Protein AF-A0A067QHD3-F1 (afdb_monomer_lite)

Sequence (74 aa):
MASRLALQLSKDLKEL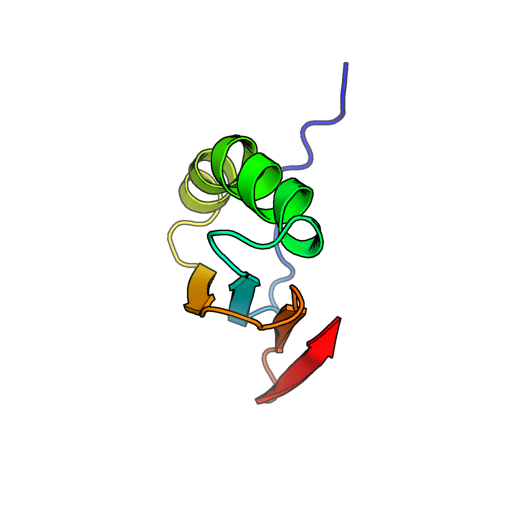RLHLCQTSAASRGVRDFIETYYVNLKRSNPKFPILIRECSGVQPRLYARYGKDETHDI

Radius of gyration: 13.02 Å; chains: 1; bounding box: 30×36×29 Å

Organism: Zootermopsis nevadensis (NCBI:txid136037)

Structure (mmCIF, N/CA/C/O backbone):
data_AF-A0A067QHD3-F1
#
_entry.id   AF-A0A067QHD3-F1
#
loop_
_atom_site.group_PDB
_atom_site.id
_atom_site.type_symbol
_atom_site.label_atom_id
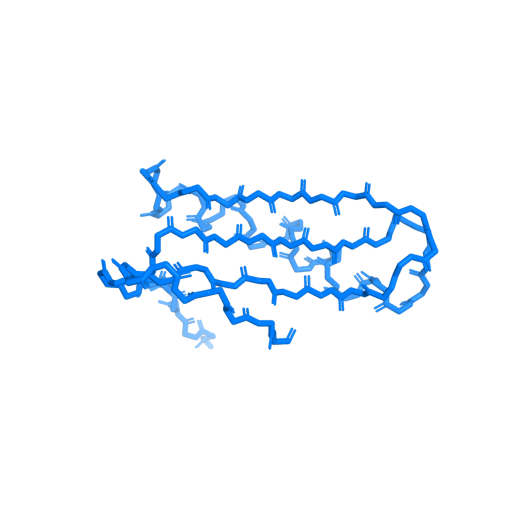_atom_site.label_alt_id
_atom_site.label_comp_id
_atom_site.label_asym_id
_atom_site.label_entity_id
_atom_site.label_seq_id
_atom_site.pdb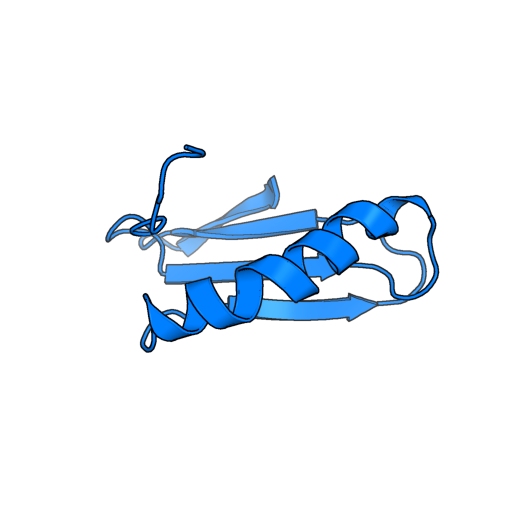x_PDB_ins_code
_atom_site.Cartn_x
_atom_site.Cartn_y
_atom_site.Cartn_z
_atom_site.occupancy
_atom_site.B_iso_or_equiv
_atom_site.auth_seq_id
_atom_site.auth_comp_id
_atom_site.auth_asym_id
_atom_site.auth_atom_id
_atom_site.pdbx_PDB_model_num
ATOM 1 N N . MET A 1 1 ? 0.321 24.197 -9.130 1.00 36.88 1 MET A N 1
ATOM 2 C CA . MET A 1 1 ? -0.003 23.757 -7.756 1.00 36.88 1 MET A CA 1
ATOM 3 C C . MET A 1 1 ? -0.928 22.549 -7.853 1.00 36.88 1 MET A C 1
ATOM 5 O O . MET A 1 1 ? -2.139 22.722 -7.858 1.00 36.88 1 MET A O 1
ATOM 9 N N . ALA A 1 2 ? -0.373 21.348 -8.054 1.00 37.28 2 ALA A N 1
ATOM 10 C CA . ALA A 1 2 ? -1.172 20.125 -8.117 1.00 37.28 2 ALA A CA 1
ATOM 11 C C . ALA A 1 2 ? -1.871 19.932 -6.766 1.00 37.28 2 ALA A C 1
ATOM 13 O O . ALA A 1 2 ? -1.233 20.010 -5.714 1.00 37.28 2 ALA A O 1
ATOM 14 N N . SER A 1 3 ? -3.191 19.797 -6.810 1.00 39.44 3 SER A N 1
ATOM 15 C CA . SER A 1 3 ? -4.063 19.719 -5.649 1.00 39.44 3 SER A CA 1
ATOM 16 C C . SER A 1 3 ? -3.579 18.637 -4.689 1.00 39.44 3 SER A C 1
ATOM 18 O O . SER A 1 3 ? -3.378 17.478 -5.046 1.00 39.44 3 SER A O 1
ATOM 20 N N . ARG A 1 4 ? -3.395 19.039 -3.432 1.00 46.91 4 ARG A N 1
ATOM 21 C CA . ARG A 1 4 ? -3.106 18.164 -2.299 1.00 46.91 4 ARG A CA 1
ATOM 22 C C . ARG A 1 4 ? -4.383 17.386 -1.970 1.00 46.91 4 ARG A C 1
ATOM 24 O O . ARG A 1 4 ? -5.018 17.628 -0.951 1.00 46.91 4 ARG A O 1
ATOM 31 N N . LEU A 1 5 ? -4.796 16.480 -2.853 1.00 48.69 5 LEU A N 1
ATOM 32 C CA . LEU A 1 5 ? -5.758 15.442 -2.515 1.00 48.69 5 LEU A CA 1
ATOM 33 C C . LEU A 1 5 ? -5.021 14.471 -1.598 1.00 48.69 5 LEU A C 1
ATOM 35 O O . LEU A 1 5 ? -4.491 13.445 -2.017 1.00 48.69 5 LEU A O 1
ATOM 39 N N . ALA A 1 6 ? -4.976 14.815 -0.311 1.00 47.78 6 ALA A N 1
ATOM 40 C CA . ALA A 1 6 ? -5.033 13.780 0.699 1.00 47.78 6 ALA A CA 1
ATOM 41 C C . ALA A 1 6 ? -6.334 13.036 0.396 1.00 47.78 6 ALA A C 1
ATOM 43 O O . ALA A 1 6 ? -7.412 13.521 0.733 1.00 47.78 6 ALA A O 1
ATOM 44 N N . LEU A 1 7 ? -6.232 11.948 -0.372 1.00 57.41 7 LEU A N 1
ATOM 45 C CA . LEU A 1 7 ? -7.329 11.034 -0.642 1.00 57.41 7 LEU A CA 1
ATOM 46 C C . LEU A 1 7 ? -7.799 10.557 0.734 1.00 57.41 7 LEU A C 1
ATOM 48 O O . LEU A 1 7 ? -7.226 9.636 1.320 1.00 57.41 7 LEU A O 1
ATOM 52 N N . GLN A 1 8 ? -8.779 11.263 1.298 1.00 54.38 8 GLN A N 1
ATOM 53 C CA . GLN A 1 8 ? -9.569 10.774 2.409 1.00 54.38 8 GLN A CA 1
ATOM 54 C C . GLN A 1 8 ? -10.370 9.634 1.809 1.00 54.38 8 GLN A C 1
ATOM 56 O O . GLN A 1 8 ? -11.421 9.836 1.203 1.00 54.38 8 GLN A O 1
ATOM 61 N N . LEU A 1 9 ? -9.779 8.444 1.884 1.00 62.34 9 LEU A N 1
ATOM 62 C CA . LEU A 1 9 ? -10.430 7.207 1.502 1.00 62.34 9 LEU A CA 1
ATOM 63 C C . LEU A 1 9 ? -11.756 7.174 2.264 1.00 62.34 9 LEU A C 1
ATOM 65 O O . LEU A 1 9 ? -11.795 7.436 3.470 1.00 62.34 9 LEU A O 1
ATOM 69 N N . SER A 1 10 ? -12.844 6.995 1.519 1.00 60.06 10 SER A N 1
ATOM 70 C CA . SER A 1 10 ? -14.207 7.072 2.033 1.00 60.06 10 SER A CA 1
ATOM 71 C C . SER A 1 10 ? -14.359 6.191 3.275 1.00 60.06 10 SER A C 1
ATOM 73 O O . SER A 1 10 ? -13.726 5.143 3.376 1.00 60.06 10 SER A O 1
ATOM 75 N N . LYS A 1 11 ? -15.201 6.602 4.236 1.00 62.62 11 LYS A N 1
ATOM 76 C CA . LYS A 1 11 ? -15.424 5.873 5.507 1.00 62.62 11 LYS A CA 1
ATOM 77 C C . LYS A 1 11 ? -15.804 4.396 5.307 1.00 62.62 11 LYS A C 1
ATOM 79 O O . LYS A 1 11 ? -15.608 3.581 6.211 1.00 62.62 11 LYS A O 1
ATOM 84 N N . ASP A 1 12 ? -16.313 4.074 4.122 1.00 69.62 12 ASP A N 1
ATOM 85 C CA . ASP A 1 12 ? -16.723 2.738 3.715 1.00 69.62 12 ASP A CA 1
ATOM 86 C C . ASP A 1 12 ? -15.579 1.900 3.144 1.00 69.62 12 ASP A C 1
ATOM 88 O O . ASP A 1 12 ? -15.694 0.682 3.126 1.00 69.62 12 ASP A O 1
ATOM 92 N N . LEU A 1 13 ? -14.468 2.495 2.708 1.00 73.56 13 LEU A N 1
ATOM 93 C CA . LEU A 1 13 ? -13.323 1.763 2.176 1.00 73.56 13 LEU A CA 1
ATOM 94 C C . LEU A 1 13 ? -12.537 1.161 3.347 1.00 73.56 13 LEU A C 1
ATOM 96 O O . LEU A 1 13 ? -11.993 1.867 4.198 1.00 73.56 13 LEU A O 1
ATOM 100 N N . LYS A 1 14 ? -12.516 -0.169 3.424 1.00 78.75 14 LYS A N 1
ATOM 101 C CA . LYS A 1 14 ? -11.883 -0.929 4.508 1.00 78.75 14 LYS A CA 1
ATOM 102 C C . LYS A 1 14 ? -10.476 -1.372 4.160 1.00 78.75 14 LYS A C 1
ATOM 104 O O . LYS A 1 14 ? -9.636 -1.380 5.050 1.00 78.75 14 LYS A O 1
ATOM 109 N N . GLU A 1 15 ? -10.225 -1.746 2.907 1.00 83.81 15 GLU A N 1
ATOM 110 C CA . GLU A 1 15 ? -8.920 -2.253 2.471 1.00 83.81 15 GLU A CA 1
ATOM 111 C C . GLU A 1 15 ? -8.625 -1.863 1.025 1.00 83.81 15 GLU A C 1
ATOM 113 O O . GLU A 1 15 ? -9.526 -1.859 0.186 1.00 83.81 15 GLU A O 1
ATOM 118 N N . LEU A 1 16 ? -7.354 -1.596 0.725 1.00 86.75 16 LEU A N 1
ATOM 119 C CA . LEU A 1 16 ? -6.858 -1.449 -0.643 1.00 86.75 16 LEU A CA 1
ATOM 120 C C . LEU A 1 16 ? -5.774 -2.497 -0.877 1.00 86.75 16 LEU A C 1
ATOM 122 O O . LEU A 1 16 ? -4.828 -2.577 -0.095 1.00 86.75 16 LEU A O 1
ATOM 126 N N . ARG A 1 17 ? -5.885 -3.291 -1.940 1.00 88.81 17 ARG A N 1
ATOM 127 C CA . ARG A 1 17 ? -4.864 -4.266 -2.337 1.00 88.81 17 ARG A CA 1
ATOM 128 C C . ARG A 1 17 ? -4.366 -3.949 -3.737 1.00 88.81 17 ARG A C 1
ATOM 130 O O . ARG A 1 17 ? -5.138 -3.964 -4.689 1.00 88.81 17 ARG A O 1
ATOM 137 N N . LEU A 1 18 ? -3.076 -3.677 -3.854 1.00 87.81 18 LEU A N 1
ATOM 138 C CA . LEU A 1 18 ? -2.393 -3.396 -5.111 1.00 87.81 18 LEU A CA 1
ATOM 139 C C . LEU A 1 18 ? -1.629 -4.647 -5.526 1.00 87.81 18 LEU A C 1
ATOM 141 O O . LEU A 1 18 ? -0.679 -5.028 -4.846 1.00 87.81 18 LEU A O 1
ATOM 145 N N . HIS A 1 19 ? -2.030 -5.272 -6.628 1.00 88.25 19 HIS A N 1
ATOM 146 C CA . HIS A 1 19 ? -1.232 -6.313 -7.263 1.00 88.25 19 HIS A CA 1
ATOM 147 C C . HIS A 1 19 ? -0.378 -5.683 -8.350 1.00 88.25 19 HIS A C 1
ATOM 149 O O . HIS A 1 19 ? -0.903 -4.987 -9.219 1.00 88.25 19 HIS A O 1
ATOM 155 N N . LEU A 1 20 ? 0.929 -5.920 -8.310 1.00 87.06 20 LEU A N 1
ATOM 156 C CA . LEU A 1 20 ? 1.850 -5.440 -9.335 1.00 87.06 20 LEU A CA 1
ATOM 157 C C . LEU A 1 20 ? 2.939 -6.462 -9.647 1.00 87.06 20 LEU A C 1
ATOM 159 O O . LEU A 1 20 ? 3.239 -7.346 -8.846 1.00 87.06 20 LEU A O 1
ATOM 163 N N . CYS A 1 21 ? 3.566 -6.290 -10.807 1.00 86.50 21 CYS A N 1
ATOM 164 C CA . CYS A 1 21 ? 4.746 -7.037 -11.205 1.00 86.50 21 CYS A CA 1
ATOM 165 C C . CYS A 1 21 ? 6.018 -6.190 -11.057 1.00 86.50 21 CYS A C 1
ATOM 167 O O . CYS A 1 21 ? 6.084 -5.033 -11.484 1.00 86.50 21 CYS A O 1
ATOM 169 N N . GLN A 1 22 ? 7.059 -6.788 -10.476 1.00 80.06 22 GLN A N 1
ATOM 170 C CA . GLN A 1 22 ? 8.355 -6.140 -10.232 1.00 80.06 22 GLN A CA 1
ATOM 171 C C . GLN A 1 22 ? 9.116 -5.839 -11.529 1.00 80.06 22 GLN A C 1
ATOM 173 O O . GLN A 1 22 ? 9.826 -4.842 -11.612 1.00 80.06 22 GLN A O 1
ATOM 178 N N . THR A 1 23 ? 8.949 -6.675 -12.556 1.00 80.38 23 THR A N 1
ATOM 179 C CA . THR A 1 23 ? 9.781 -6.643 -13.771 1.00 80.38 23 THR A CA 1
ATOM 180 C C . THR A 1 23 ? 9.016 -6.223 -15.023 1.00 80.38 23 THR A C 1
ATOM 182 O O . THR A 1 23 ? 9.591 -5.598 -15.912 1.00 80.38 23 THR A O 1
ATOM 185 N N . SER A 1 24 ? 7.709 -6.493 -15.096 1.00 82.06 24 SER A N 1
ATOM 186 C CA . SER A 1 24 ? 6.905 -6.191 -16.287 1.00 82.06 24 SER A CA 1
ATOM 187 C C . SER A 1 24 ? 6.838 -4.688 -16.575 1.00 82.06 24 SER A C 1
ATOM 189 O O . SER A 1 24 ? 6.741 -3.864 -15.658 1.00 82.06 24 SER A O 1
ATOM 191 N N . ALA A 1 25 ? 6.856 -4.331 -17.863 1.00 80.94 25 ALA A N 1
ATOM 192 C CA . ALA A 1 25 ? 6.700 -2.955 -18.330 1.00 80.94 25 ALA A CA 1
ATOM 193 C C . ALA A 1 25 ? 5.294 -2.402 -18.040 1.00 80.94 25 ALA A C 1
ATOM 195 O O . ALA A 1 25 ? 5.163 -1.223 -17.722 1.00 80.94 25 ALA A O 1
ATOM 196 N N . ALA A 1 26 ? 4.267 -3.259 -18.059 1.00 80.19 26 ALA A N 1
ATOM 197 C CA . ALA A 1 26 ? 2.882 -2.869 -17.784 1.00 80.19 26 ALA A CA 1
ATOM 198 C C . ALA A 1 26 ? 2.684 -2.348 -16.350 1.00 80.19 26 ALA A C 1
ATOM 200 O O . ALA A 1 26 ? 1.847 -1.487 -16.109 1.00 80.19 26 ALA A O 1
ATOM 201 N N . SER A 1 27 ? 3.479 -2.837 -15.394 1.00 80.75 27 SER A N 1
ATOM 202 C CA . SER A 1 27 ? 3.399 -2.431 -13.986 1.00 80.75 27 SER A CA 1
ATOM 203 C C . SER A 1 27 ? 4.311 -1.255 -13.627 1.00 80.75 27 SER A C 1
ATOM 205 O O . SER A 1 27 ? 4.309 -0.840 -12.472 1.00 80.75 27 SER A O 1
ATOM 207 N N . ARG A 1 28 ? 5.074 -0.696 -14.581 1.00 83.69 28 ARG A N 1
ATOM 208 C CA . ARG A 1 28 ? 6.036 0.390 -14.314 1.00 83.69 28 ARG A CA 1
ATOM 209 C C . ARG A 1 28 ? 5.367 1.613 -13.683 1.00 83.69 28 ARG A C 1
ATOM 211 O O . ARG A 1 28 ? 5.805 2.043 -12.628 1.00 83.69 28 ARG A O 1
ATOM 218 N N . GLY A 1 29 ? 4.249 2.081 -14.242 1.00 85.25 29 GLY A N 1
ATOM 219 C CA . GLY A 1 29 ? 3.535 3.241 -13.691 1.00 85.25 29 GLY A CA 1
ATOM 220 C C . GLY A 1 29 ? 2.990 3.019 -12.272 1.00 85.25 29 GLY A C 1
ATOM 221 O O . GLY A 1 29 ? 2.937 3.952 -11.477 1.00 85.25 29 GLY A O 1
ATOM 222 N N . VAL A 1 30 ? 2.636 1.777 -11.918 1.00 84.75 30 VAL A N 1
ATOM 223 C CA . VAL A 1 30 ? 2.189 1.442 -10.554 1.00 84.75 30 VAL A CA 1
ATOM 224 C C . VAL A 1 30 ? 3.359 1.462 -9.568 1.00 84.75 30 VAL A C 1
ATOM 226 O O . VAL A 1 30 ? 3.175 1.897 -8.434 1.00 84.75 30 VAL A O 1
ATOM 229 N N . ARG A 1 31 ? 4.564 1.052 -9.991 1.00 84.75 31 ARG A N 1
ATOM 230 C CA . ARG A 1 31 ? 5.781 1.157 -9.166 1.00 84.75 31 ARG A CA 1
ATOM 231 C C . ARG A 1 31 ? 6.104 2.615 -8.849 1.00 84.75 31 ARG A C 1
ATOM 233 O O . ARG A 1 31 ? 6.203 2.964 -7.677 1.00 84.75 31 ARG A O 1
ATOM 240 N N . ASP A 1 32 ? 6.126 3.467 -9.871 1.00 87.50 32 ASP A N 1
ATOM 241 C CA . ASP A 1 32 ? 6.419 4.899 -9.717 1.00 87.50 32 ASP A CA 1
ATOM 242 C C . ASP A 1 32 ? 5.379 5.593 -8.809 1.00 87.50 32 ASP A C 1
ATOM 244 O O . ASP A 1 32 ? 5.709 6.447 -7.975 1.00 87.50 32 ASP A O 1
ATOM 248 N N . PHE A 1 33 ? 4.107 5.184 -8.919 1.00 85.50 33 PHE A N 1
ATOM 249 C CA . PHE A 1 33 ? 3.034 5.656 -8.045 1.00 85.50 33 PHE A CA 1
ATOM 250 C C . PHE A 1 33 ? 3.249 5.239 -6.585 1.00 85.50 33 PHE A C 1
ATOM 252 O O . PHE A 1 33 ? 3.087 6.056 -5.676 1.00 85.50 33 PHE A O 1
ATOM 259 N N . ILE A 1 34 ? 3.626 3.984 -6.339 1.00 84.75 34 ILE A N 1
ATOM 260 C CA . ILE A 1 34 ? 3.896 3.493 -4.986 1.00 84.75 34 ILE A CA 1
ATOM 261 C C . ILE A 1 34 ? 5.079 4.258 -4.384 1.00 84.75 34 ILE A C 1
ATOM 263 O O . ILE A 1 34 ? 4.947 4.789 -3.286 1.00 84.75 34 ILE A O 1
ATOM 267 N N . GLU A 1 35 ? 6.189 4.407 -5.101 1.00 85.75 35 GLU A N 1
ATOM 268 C CA . GLU A 1 35 ? 7.372 5.114 -4.590 1.00 85.75 35 GLU A CA 1
ATOM 269 C C . GLU A 1 35 ? 7.069 6.570 -4.203 1.00 85.75 35 GLU A C 1
ATOM 271 O O . GLU A 1 35 ? 7.492 7.040 -3.145 1.00 85.75 35 GLU A O 1
ATOM 276 N N . THR A 1 36 ? 6.267 7.268 -5.012 1.00 86.94 36 THR A N 1
ATOM 277 C CA . THR A 1 36 ? 5.978 8.696 -4.810 1.00 86.94 36 THR A CA 1
ATOM 278 C C . THR A 1 36 ? 4.862 8.943 -3.787 1.00 86.94 36 THR A C 1
ATOM 280 O O . THR A 1 36 ? 4.940 9.868 -2.971 1.00 86.94 36 THR A O 1
ATOM 283 N N . TYR A 1 37 ? 3.795 8.137 -3.810 1.00 83.62 37 TYR A N 1
ATOM 284 C CA . TYR A 1 37 ? 2.557 8.431 -3.077 1.00 83.62 37 TYR A CA 1
ATOM 285 C C . TYR A 1 37 ? 2.317 7.531 -1.864 1.00 83.62 37 TYR A C 1
ATOM 287 O O . TYR A 1 37 ? 1.619 7.959 -0.941 1.00 83.62 37 TYR A O 1
ATOM 295 N N . TYR A 1 38 ? 2.898 6.327 -1.800 1.00 83.19 38 TYR A N 1
ATOM 296 C CA . TYR A 1 38 ? 2.603 5.360 -0.732 1.00 83.19 38 TYR A CA 1
ATOM 297 C C . TYR A 1 38 ? 2.939 5.894 0.662 1.00 83.19 38 TYR A C 1
ATOM 299 O O . TYR A 1 38 ? 2.127 5.787 1.583 1.00 83.19 38 TYR A O 1
ATOM 307 N N . VAL A 1 39 ? 4.102 6.534 0.817 1.00 84.44 39 VAL A N 1
ATOM 308 C CA . VAL A 1 39 ? 4.543 7.091 2.107 1.00 84.44 39 VAL A CA 1
ATOM 309 C C . VAL A 1 39 ? 3.579 8.174 2.591 1.00 84.44 39 VAL A C 1
ATOM 311 O O . VAL A 1 39 ? 3.192 8.191 3.760 1.00 84.44 39 VAL A O 1
ATOM 314 N N . ASN A 1 40 ? 3.144 9.052 1.687 1.00 84.31 40 ASN A N 1
ATOM 315 C CA . ASN A 1 40 ? 2.201 10.121 2.006 1.00 84.31 40 ASN A CA 1
ATOM 316 C C . ASN A 1 40 ? 0.811 9.560 2.337 1.00 84.31 40 ASN A C 1
ATOM 318 O O . ASN A 1 40 ? 0.221 9.947 3.344 1.00 84.31 40 ASN A O 1
ATOM 322 N N . LEU A 1 41 ? 0.326 8.587 1.559 1.00 81.12 41 LEU A N 1
ATOM 323 C CA . LEU A 1 41 ? -0.954 7.911 1.794 1.00 81.12 41 LEU A CA 1
ATOM 324 C C . LEU A 1 41 ? -0.988 7.188 3.142 1.00 81.12 41 LEU A C 1
ATOM 326 O O . LEU A 1 41 ? -1.976 7.298 3.872 1.00 81.12 41 LEU A O 1
ATOM 330 N N . LYS A 1 42 ? 0.094 6.487 3.501 1.00 81.44 42 LYS A N 1
ATOM 331 C CA . LYS A 1 42 ? 0.183 5.764 4.772 1.00 81.44 42 LYS A CA 1
ATOM 332 C C . LYS A 1 42 ? 0.271 6.710 5.967 1.00 81.44 42 LYS A C 1
ATOM 334 O O . LYS A 1 42 ? -0.337 6.435 6.998 1.00 81.44 42 LYS A O 1
ATOM 339 N N . ARG A 1 43 ? 0.975 7.839 5.821 1.00 82.62 43 ARG A N 1
ATOM 340 C CA . ARG A 1 43 ? 1.037 8.893 6.848 1.00 82.62 43 ARG A CA 1
ATOM 341 C C . ARG A 1 43 ? -0.317 9.558 7.074 1.00 82.62 43 ARG A C 1
ATOM 343 O O . ARG A 1 43 ? -0.685 9.783 8.220 1.00 82.62 43 ARG A O 1
ATOM 350 N N . SER A 1 44 ? -1.066 9.845 6.010 1.00 80.56 44 SER A N 1
ATOM 351 C CA . SER A 1 44 ? -2.406 10.434 6.123 1.00 80.56 44 SER A CA 1
ATOM 352 C C . SER A 1 44 ? -3.449 9.454 6.668 1.00 80.56 44 SER A C 1
ATOM 354 O O . SER A 1 44 ? -4.387 9.886 7.330 1.00 80.56 44 SER A O 1
ATOM 356 N N . ASN A 1 45 ? -3.282 8.146 6.433 1.00 77.38 45 ASN A N 1
ATOM 357 C CA . ASN A 1 45 ? -4.244 7.114 6.827 1.00 77.38 45 ASN A CA 1
ATOM 358 C C . ASN A 1 45 ? -3.565 5.955 7.598 1.00 77.38 45 ASN A C 1
ATOM 360 O O . ASN A 1 45 ? -3.474 4.835 7.087 1.00 77.38 45 ASN A O 1
ATOM 364 N N . PRO A 1 46 ? -3.110 6.167 8.848 1.00 77.38 46 PRO A N 1
ATOM 365 C CA . PRO A 1 46 ? -2.334 5.165 9.590 1.00 77.38 46 PRO A CA 1
ATOM 366 C C . PRO A 1 46 ? -3.132 3.891 9.908 1.00 77.38 46 PRO A C 1
ATOM 368 O O . PRO A 1 46 ? -2.579 2.792 9.886 1.00 77.38 46 PRO A O 1
ATOM 371 N N . LYS A 1 47 ? -4.443 4.029 10.151 1.00 78.62 47 LYS A N 1
ATOM 372 C CA . LYS A 1 47 ? -5.363 2.915 10.444 1.00 78.62 47 LYS A CA 1
ATOM 373 C C . LYS A 1 47 ? -5.852 2.175 9.195 1.00 78.62 47 LYS A C 1
ATOM 375 O O . LYS A 1 47 ? -6.503 1.146 9.330 1.00 78.62 47 LYS A O 1
ATOM 380 N N . PHE A 1 48 ? -5.568 2.689 7.998 1.00 81.38 48 PHE A N 1
ATOM 381 C CA . PHE A 1 48 ? -6.038 2.088 6.757 1.00 81.38 48 PHE A CA 1
ATOM 382 C C . PHE A 1 48 ? -5.035 1.029 6.248 1.00 81.38 48 PHE A C 1
ATOM 384 O O . PHE A 1 48 ? -3.838 1.330 6.092 1.00 81.38 48 PHE A O 1
ATOM 391 N N . PRO A 1 49 ? -5.477 -0.220 6.015 1.00 83.06 49 PRO A N 1
ATOM 392 C CA . PRO A 1 49 ? -4.634 -1.273 5.467 1.00 83.06 49 PRO A CA 1
ATOM 393 C C . PRO A 1 49 ? -4.518 -1.133 3.941 1.00 83.06 49 PRO A C 1
ATOM 395 O O . PRO A 1 49 ? -5.439 -1.442 3.186 1.00 83.06 49 PRO A O 1
ATOM 398 N N . ILE A 1 50 ? -3.344 -0.677 3.499 1.00 86.19 50 ILE A N 1
ATOM 399 C CA . ILE A 1 50 ? -2.901 -0.729 2.101 1.00 86.19 50 ILE A CA 1
ATOM 400 C C . ILE A 1 50 ? -1.983 -1.944 1.981 1.00 86.19 50 ILE A C 1
ATOM 402 O O . ILE A 1 50 ? -0.919 -1.970 2.599 1.00 86.19 50 ILE A O 1
ATOM 406 N N . LEU A 1 51 ? -2.400 -2.955 1.227 1.00 86.25 51 LEU A N 1
ATOM 407 C CA . LEU A 1 51 ? -1.645 -4.183 1.005 1.00 86.25 51 LEU A CA 1
ATOM 408 C C . LEU A 1 51 ? -1.032 -4.150 -0.392 1.00 86.25 51 LEU A C 1
ATOM 410 O O . LEU A 1 51 ? -1.747 -4.122 -1.389 1.00 86.25 51 LEU A O 1
ATOM 414 N N . ILE A 1 52 ? 0.292 -4.183 -0.466 1.00 87.12 52 ILE A N 1
ATOM 415 C CA . ILE A 1 52 ? 1.016 -4.295 -1.731 1.00 87.12 52 ILE A CA 1
ATOM 416 C C . ILE A 1 52 ? 1.390 -5.766 -1.916 1.00 87.12 52 ILE A C 1
ATOM 418 O O . ILE A 1 52 ? 2.001 -6.378 -1.038 1.00 87.12 52 ILE A O 1
ATOM 422 N N . ARG A 1 53 ? 0.965 -6.357 -3.031 1.00 87.31 53 ARG A N 1
ATOM 423 C CA . ARG A 1 53 ? 1.229 -7.747 -3.404 1.00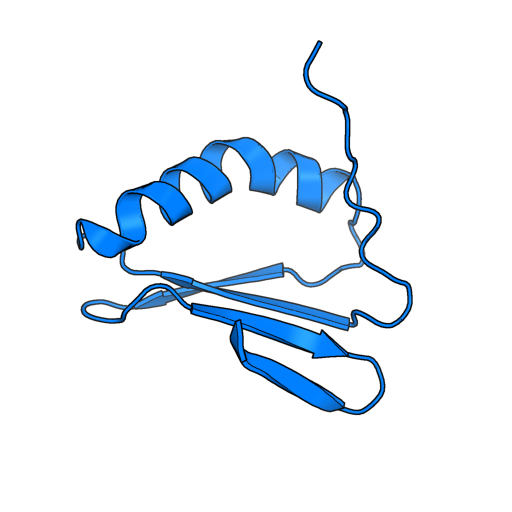 87.31 53 ARG A CA 1
ATOM 424 C C . ARG A 1 53 ? 1.997 -7.768 -4.713 1.00 87.31 53 ARG A C 1
ATOM 426 O O . ARG A 1 53 ? 1.461 -7.496 -5.783 1.00 87.31 53 ARG A O 1
ATOM 433 N N . GLU A 1 54 ? 3.269 -8.102 -4.607 1.00 85.69 54 GLU A N 1
ATOM 434 C CA . GLU A 1 54 ? 4.150 -8.221 -5.757 1.00 85.69 54 GLU A CA 1
ATOM 435 C C . GLU A 1 54 ? 4.147 -9.667 -6.251 1.00 85.69 54 GLU A C 1
ATOM 437 O O . GLU A 1 54 ? 4.392 -10.592 -5.477 1.00 85.69 54 GLU A O 1
ATOM 442 N N . CYS A 1 55 ? 3.832 -9.881 -7.526 1.00 83.38 55 CYS A N 1
ATOM 443 C CA . CYS A 1 55 ? 3.854 -11.197 -8.165 1.00 83.38 55 CYS A CA 1
ATOM 444 C C . CYS A 1 55 ? 4.420 -11.084 -9.587 1.00 83.38 55 CYS A C 1
ATOM 446 O O . CYS A 1 55 ? 4.202 -10.095 -10.284 1.00 83.38 55 CYS A O 1
ATOM 448 N N . SER A 1 56 ? 5.160 -12.099 -10.036 1.00 79.81 56 SER A N 1
ATOM 449 C CA . SER A 1 56 ? 5.740 -12.116 -11.385 1.00 79.81 56 SER A CA 1
ATOM 450 C C . SER A 1 56 ? 4.685 -12.488 -12.431 1.00 79.81 56 SER A C 1
ATOM 452 O O . SER A 1 56 ? 3.883 -13.390 -12.211 1.00 79.81 56 SER A O 1
ATOM 454 N N . GLY A 1 57 ? 4.678 -11.792 -13.571 1.00 75.88 57 GLY A N 1
ATOM 455 C CA . GLY A 1 57 ? 3.813 -12.116 -14.715 1.00 75.88 57 GLY A CA 1
ATOM 456 C C . GLY A 1 57 ? 2.333 -11.724 -14.590 1.00 75.88 57 GLY A C 1
ATOM 457 O O . GLY A 1 57 ? 1.572 -11.978 -15.519 1.00 75.88 57 GLY A O 1
ATOM 458 N N . VAL A 1 58 ? 1.910 -11.079 -13.499 1.00 77.94 58 VAL 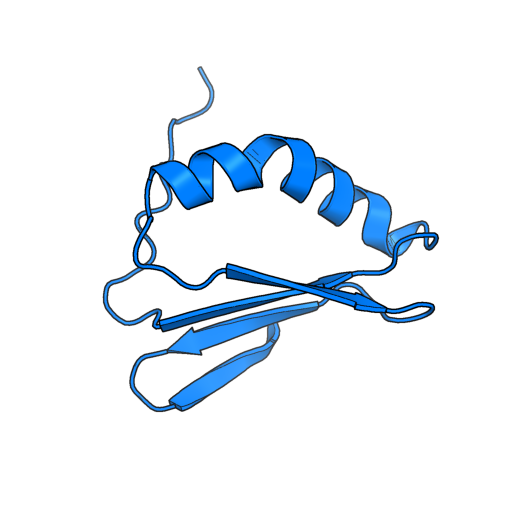A N 1
ATOM 459 C CA . VAL A 1 58 ? 0.533 -10.572 -13.353 1.00 77.94 58 VAL A CA 1
ATOM 460 C C . VAL A 1 58 ? 0.362 -9.175 -13.939 1.00 77.94 58 VAL A C 1
ATOM 462 O O . VAL A 1 58 ? 1.247 -8.319 -13.847 1.00 77.94 58 VAL A O 1
ATOM 465 N N . GLN A 1 59 ? -0.818 -8.934 -14.509 1.00 81.81 59 GLN A N 1
ATOM 466 C CA . GLN A 1 59 ? -1.264 -7.582 -14.826 1.00 81.81 59 GLN A CA 1
ATOM 467 C C . GLN A 1 59 ? -1.463 -6.781 -13.535 1.00 81.81 59 GLN A C 1
ATOM 469 O O . GLN A 1 59 ? -1.958 -7.333 -12.548 1.00 81.81 59 GLN A O 1
ATOM 474 N N . PRO A 1 60 ? -1.098 -5.488 -13.534 1.00 84.06 60 PRO A N 1
ATOM 475 C CA . PRO A 1 60 ? -1.377 -4.629 -12.398 1.00 84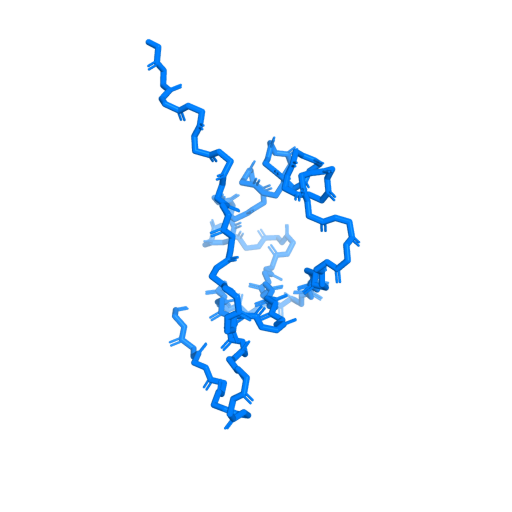.06 60 PRO A CA 1
ATOM 476 C C . PRO A 1 60 ? -2.891 -4.554 -12.171 1.00 84.06 60 PRO A C 1
ATOM 478 O O . PRO A 1 60 ? -3.632 -4.259 -13.105 1.00 84.06 60 PRO A O 1
ATOM 481 N N . ARG A 1 61 ? -3.346 -4.840 -10.949 1.00 86.00 61 ARG A N 1
ATOM 482 C CA . ARG A 1 61 ? -4.767 -4.792 -10.568 1.00 86.00 61 ARG A CA 1
ATOM 483 C C . ARG A 1 61 ? -4.943 -4.118 -9.222 1.00 86.00 61 ARG A C 1
ATOM 485 O O . ARG A 1 61 ? -4.155 -4.362 -8.300 1.00 86.00 61 ARG A O 1
ATOM 492 N N . LEU A 1 62 ? -5.999 -3.323 -9.095 1.00 86.06 62 LEU A N 1
ATOM 493 C CA . LEU A 1 62 ? -6.361 -2.667 -7.850 1.00 86.06 62 LEU A CA 1
ATOM 494 C C . LEU A 1 62 ? -7.633 -3.298 -7.289 1.00 86.06 62 LEU A C 1
ATOM 496 O O . LEU A 1 62 ? -8.651 -3.362 -7.961 1.00 86.06 62 LEU A O 1
ATOM 500 N N . TYR A 1 63 ? -7.582 -3.735 -6.037 1.00 85.56 63 TYR A N 1
ATOM 501 C CA . TYR A 1 63 ? -8.756 -4.216 -5.321 1.00 85.56 63 TYR A CA 1
ATOM 502 C C . TYR A 1 63 ? -9.085 -3.248 -4.198 1.00 85.56 63 TYR A C 1
ATOM 504 O O . TYR A 1 63 ? -8.231 -2.956 -3.359 1.00 85.56 63 TYR A O 1
ATOM 512 N N . ALA A 1 64 ? -10.328 -2.797 -4.142 1.00 86.81 64 ALA A N 1
ATOM 513 C CA . ALA A 1 64 ? -10.856 -2.029 -3.026 1.00 86.81 64 ALA A CA 1
ATOM 514 C C . ALA A 1 64 ? -11.939 -2.855 -2.328 1.00 86.81 64 ALA A C 1
ATOM 516 O O . ALA A 1 64 ? -12.879 -3.318 -2.973 1.00 86.81 64 ALA A O 1
ATOM 517 N N . ARG A 1 65 ? -11.806 -3.063 -1.013 1.00 83.81 65 ARG A N 1
ATOM 518 C CA . ARG A 1 65 ? -12.856 -3.684 -0.196 1.00 83.81 65 ARG A CA 1
ATOM 519 C C . ARG A 1 65 ? -13.643 -2.604 0.521 1.00 83.81 65 ARG A C 1
ATOM 521 O O . ARG A 1 65 ? -13.055 -1.828 1.280 1.00 83.81 65 ARG A O 1
ATOM 528 N N . TYR A 1 66 ? -14.956 -2.606 0.339 1.00 80.56 66 TYR A N 1
ATOM 529 C CA . TYR A 1 66 ? -15.871 -1.711 1.040 1.00 80.56 66 TYR A CA 1
ATOM 530 C C . TYR A 1 66 ? -16.514 -2.399 2.257 1.00 80.56 66 TYR A C 1
ATOM 532 O O . TYR A 1 66 ? -16.434 -3.613 2.423 1.00 80.56 66 TYR A O 1
ATOM 540 N N . GLY A 1 67 ? -17.125 -1.620 3.153 1.00 69.00 67 GLY A N 1
ATOM 541 C CA . GLY A 1 67 ? -17.644 -2.044 4.460 1.00 69.00 67 GLY A CA 1
ATOM 542 C C . GLY A 1 67 ? -18.768 -3.083 4.440 1.00 69.00 67 GLY A C 1
ATOM 543 O O . GLY A 1 67 ? -19.190 -3.502 5.511 1.00 69.00 67 GLY A O 1
ATOM 544 N N . LYS A 1 68 ? -19.224 -3.499 3.254 1.00 64.06 68 LYS A N 1
ATOM 545 C CA . LYS A 1 68 ? -20.208 -4.565 3.017 1.00 64.06 68 LYS A CA 1
ATOM 546 C C . LYS A 1 68 ? -19.598 -5.817 2.364 1.00 64.06 68 LYS A C 1
ATOM 548 O O . LYS A 1 68 ? -20.279 -6.512 1.627 1.00 64.06 68 LYS A O 1
ATOM 553 N N . ASP A 1 69 ? -18.308 -6.072 2.582 1.00 59.94 69 ASP A N 1
ATOM 554 C CA . ASP A 1 69 ? -17.558 -7.211 2.016 1.00 59.94 69 ASP A CA 1
ATOM 555 C C . ASP A 1 69 ? -17.527 -7.294 0.476 1.00 59.94 69 ASP A C 1
ATOM 557 O O . ASP A 1 69 ? -16.918 -8.198 -0.097 1.00 59.94 69 ASP A O 1
ATOM 561 N N . GLU A 1 70 ? -18.074 -6.294 -0.212 1.00 68.06 70 GLU A N 1
ATOM 562 C CA . GLU A 1 70 ? -17.941 -6.116 -1.651 1.00 68.06 70 GLU A CA 1
ATOM 563 C C . GLU A 1 70 ? -16.486 -5.748 -1.967 1.00 68.06 70 GLU A C 1
ATOM 565 O O . GLU A 1 70 ? -15.972 -4.682 -1.604 1.00 68.06 70 GLU A O 1
ATOM 570 N N . THR A 1 71 ? -15.788 -6.694 -2.594 1.00 72.31 71 THR A N 1
ATOM 571 C CA . THR A 1 71 ? -14.470 -6.472 -3.183 1.00 72.31 71 THR A CA 1
ATOM 572 C C . THR A 1 71 ? -14.687 -6.073 -4.632 1.00 72.31 71 THR A C 1
ATOM 574 O O . THR A 1 71 ? -15.193 -6.877 -5.406 1.00 72.31 71 THR A O 1
ATOM 577 N N . HIS A 1 72 ? -14.291 -4.855 -4.987 1.00 73.38 72 HIS A N 1
ATOM 578 C CA . HIS A 1 72 ? -14.285 -4.394 -6.369 1.00 73.38 72 HIS A CA 1
ATOM 579 C C . HIS A 1 72 ? -12.871 -4.426 -6.934 1.00 73.38 72 HIS A C 1
ATOM 581 O O . HIS A 1 72 ? -11.937 -3.880 -6.339 1.00 73.38 72 HIS A O 1
ATOM 587 N N . ASP A 1 73 ? -12.740 -5.067 -8.086 1.00 73.38 73 ASP A N 1
ATOM 588 C CA . ASP A 1 73 ? -11.596 -5.033 -8.981 1.00 73.38 73 ASP A CA 1
ATOM 589 C C . ASP A 1 73 ? -11.733 -3.847 -9.945 1.00 73.38 73 ASP A C 1
ATOM 591 O O . ASP A 1 73 ? -12.735 -3.709 -10.648 1.00 73.38 73 ASP A O 1
ATOM 595 N N . ILE A 1 74 ? -10.723 -2.976 -9.924 1.00 65.19 74 ILE A N 1
ATOM 596 C CA . ILE A 1 74 ? -10.582 -1.771 -10.752 1.00 65.19 74 ILE A CA 1
ATOM 597 C C . ILE A 1 74 ? -9.405 -1.971 -11.707 1.00 65.19 74 ILE A C 1
ATOM 599 O O . ILE A 1 74 ? -8.348 -2.486 -11.252 1.00 65.19 74 ILE A O 1
#

Secondary structure (DSSP, 8-state):
----------TTEEEEEEEE-SS-STTHHHHHHHHHHHHHHHHH-TTS-EEEEE-TTPPPEEEEEETTS-EEE-

pLDDT: mean 76.58, std 12.92, range [36.88, 88.81]

InterPro domains:
  IPR007741 Ribosomal protein/NADH dehydrogenase domain [PF05047] (30-74)
  IPR007741 Ribosomal protein/NADH dehydrogenase domain [SM00916] (22-73)
  IPR016464 NADH dehydrogenase [ubiquinone] (complex I), alpha subcomplex, subunit 2 [PIRSF005822] (7-70)
  IPR016464 NADH dehydrogenase [ubiquinone] (complex I), alpha subcomplex, subunit 2 [PTHR12878] (3-67)
  IPR036249 Thioredoxin-like superfamily [SSF52833] (12-71)

Foldseek 3Di:
DPDPPLVPPDPFWQAKEKEAEPPDPQRVVVVVCCVPCVVVNCVSCVNHYYHYHYDHPDHIWMWTQTNVRDIDID